Protein AF-A0A5K1BIK0-F1 (afdb_monomer_lite)

Structure (mmCIF, N/CA/C/O backbone):
data_AF-A0A5K1BIK0-F1
#
_entry.id   AF-A0A5K1BIK0-F1
#
loop_
_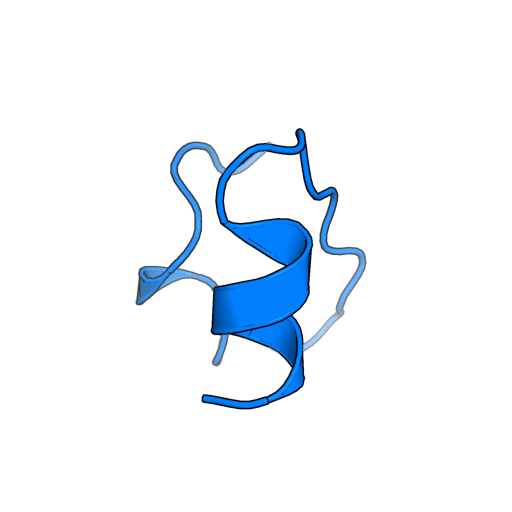atom_site.group_PDB
_atom_site.id
_atom_site.type_symbol
_atom_site.label_atom_id
_atom_site.label_alt_id
_atom_site.label_comp_id
_atom_site.label_asym_id
_atom_site.label_entity_id
_atom_site.label_seq_id
_atom_site.pdbx_PDB_ins_code
_atom_site.Cartn_x
_atom_site.Cartn_y
_atom_site.Cartn_z
_atom_site.occupancy
_atom_site.B_iso_or_equiv
_atom_site.auth_seq_id
_atom_site.auth_comp_id
_atom_site.auth_asym_id
_atom_site.auth_atom_id
_atom_site.pdbx_PDB_model_num
ATOM 1 N N . GLU A 1 1 ? 8.100 0.142 10.495 1.00 61.28 1 GLU A N 1
ATOM 2 C CA . GLU A 1 1 ? 7.027 0.578 11.420 1.00 61.28 1 GLU A CA 1
ATOM 3 C C . GLU A 1 1 ? 6.738 2.079 11.380 1.00 61.28 1 GLU A C 1
ATOM 5 O O . GLU A 1 1 ? 5.577 2.417 11.228 1.00 61.28 1 GLU A O 1
ATOM 10 N N . CYS A 1 2 ? 7.723 2.990 11.423 1.00 69.81 2 CYS A N 1
ATOM 11 C CA . CYS A 1 2 ? 7.448 4.442 11.476 1.00 69.81 2 CYS A CA 1
ATOM 12 C C . CYS A 1 2 ? 6.602 4.988 10.305 1.00 69.81 2 CYS A C 1
ATOM 14 O O . CYS A 1 2 ? 5.648 5.727 10.530 1.00 69.81 2 CYS A O 1
ATOM 16 N N . LEU A 1 3 ? 6.913 4.602 9.060 1.00 71.69 3 LEU A N 1
ATOM 17 C CA . LEU A 1 3 ? 6.150 5.052 7.888 1.00 71.69 3 LEU A CA 1
ATOM 18 C C . LEU A 1 3 ? 4.786 4.348 7.786 1.00 71.69 3 LEU A C 1
ATOM 20 O O . LEU A 1 3 ? 3.775 4.995 7.550 1.00 71.69 3 LEU A O 1
ATOM 24 N N . HIS A 1 4 ? 4.750 3.031 8.013 1.00 71.31 4 HIS A N 1
ATOM 25 C CA . HIS A 1 4 ? 3.520 2.232 7.937 1.00 71.31 4 HIS A CA 1
ATOM 26 C C . HIS A 1 4 ? 2.521 2.578 9.049 1.00 71.31 4 HIS A C 1
ATOM 28 O O . HIS A 1 4 ? 1.327 2.614 8.792 1.00 71.31 4 HIS A O 1
ATOM 34 N N . GLY A 1 5 ? 2.984 2.894 10.261 1.00 76.81 5 GLY A N 1
ATOM 35 C CA . GLY A 1 5 ? 2.114 3.340 11.351 1.00 76.81 5 GLY A CA 1
ATOM 36 C C . GLY A 1 5 ? 1.509 4.719 11.086 1.00 76.81 5 GLY A C 1
ATOM 37 O O . GLY A 1 5 ? 0.329 4.934 11.344 1.00 76.81 5 GLY A O 1
ATOM 38 N N . PHE A 1 6 ? 2.284 5.640 10.504 1.00 81.44 6 PHE A N 1
ATOM 39 C CA . PHE A 1 6 ? 1.789 6.968 10.127 1.00 81.44 6 PHE A CA 1
ATOM 40 C C . PHE A 1 6 ? 0.831 6.934 8.924 1.00 81.44 6 PHE A C 1
ATOM 42 O O . PHE A 1 6 ? -0.144 7.686 8.875 1.00 81.44 6 PHE A O 1
ATOM 49 N N . LEU A 1 7 ? 1.101 6.064 7.950 1.00 86.81 7 LEU A N 1
ATOM 50 C CA . LEU A 1 7 ? 0.312 5.932 6.724 1.00 86.81 7 LEU A CA 1
ATOM 51 C C . LEU A 1 7 ? -0.806 4.885 6.818 1.00 86.81 7 LEU A C 1
ATOM 53 O O . LEU A 1 7 ? -1.598 4.789 5.890 1.00 86.81 7 LEU A O 1
ATOM 57 N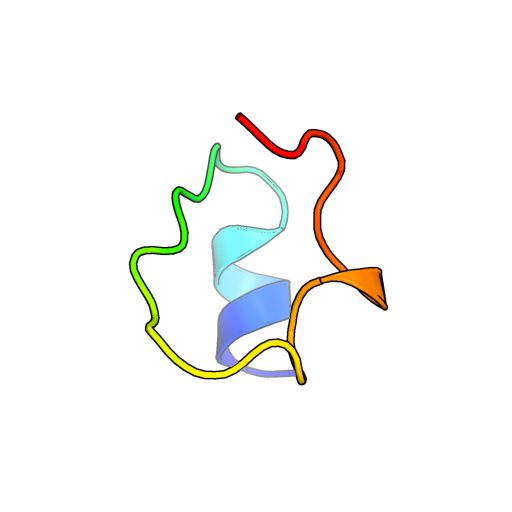 N . GLY A 1 8 ? -0.920 4.141 7.922 1.00 83.88 8 GLY A N 1
ATOM 58 C CA . GLY A 1 8 ? -1.808 2.976 8.045 1.00 83.88 8 GLY A CA 1
ATOM 59 C C . GLY A 1 8 ? -3.310 3.256 7.911 1.00 83.88 8 GLY A C 1
ATOM 60 O O . GLY A 1 8 ? -4.092 2.321 7.799 1.00 83.88 8 GLY A O 1
ATOM 61 N N . SER A 1 9 ? -3.727 4.525 7.904 1.00 88.44 9 SER A N 1
ATOM 62 C CA . SER A 1 9 ? -5.113 4.952 7.651 1.00 88.44 9 SER A CA 1
ATOM 63 C C . SER A 1 9 ? -5.294 5.720 6.336 1.00 88.44 9 SER A C 1
ATOM 65 O O . SER A 1 9 ? -6.340 6.331 6.113 1.00 88.44 9 SER A O 1
ATOM 67 N N . LYS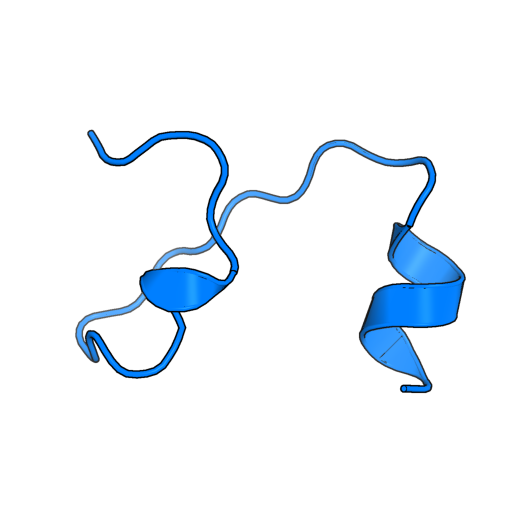 A 1 10 ? -4.274 5.743 5.472 1.00 90.62 10 LYS A N 1
ATOM 68 C CA . LYS A 1 10 ? -4.271 6.480 4.204 1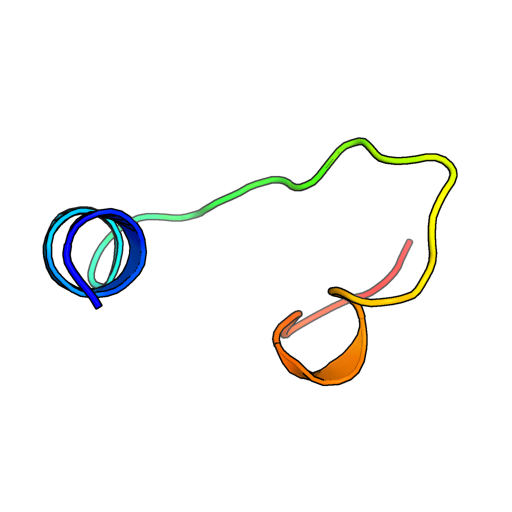.00 90.62 10 LYS A CA 1
ATOM 69 C C . LYS A 1 10 ? -4.079 5.524 3.038 1.00 90.62 10 LYS A C 1
ATOM 71 O O . LYS A 1 10 ? -3.404 4.510 3.155 1.00 90.62 10 LYS A O 1
ATOM 76 N N . THR A 1 11 ? -4.616 5.898 1.884 1.00 92.56 11 THR A N 1
ATOM 77 C CA . THR A 1 11 ? -4.285 5.227 0.628 1.00 92.56 11 THR A CA 1
ATOM 78 C C . THR A 1 11 ? -2.837 5.541 0.254 1.00 92.56 11 THR A C 1
ATOM 80 O O . THR A 1 11 ? -2.466 6.710 0.140 1.00 92.56 11 THR A O 1
ATOM 83 N N . VAL A 1 12 ? -2.026 4.499 0.071 1.00 92.19 12 VAL A N 1
ATOM 84 C CA . VAL A 1 12 ? -0.610 4.590 -0.307 1.00 92.19 12 VAL A CA 1
ATOM 85 C C . VAL A 1 12 ? -0.437 4.005 -1.704 1.00 92.19 12 VAL A C 1
ATOM 87 O O . VAL A 1 12 ? -0.954 2.931 -1.993 1.00 92.19 12 VAL A O 1
ATOM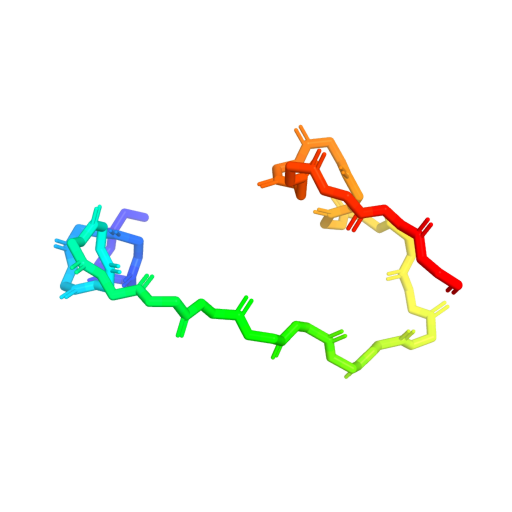 90 N N . ILE A 1 13 ? 0.293 4.710 -2.571 1.00 93.31 13 ILE A N 1
ATOM 91 C CA . ILE A 1 13 ? 0.641 4.236 -3.914 1.00 93.31 13 ILE A CA 1
ATOM 92 C C . ILE A 1 13 ? 2.150 4.014 -3.955 1.00 93.31 13 ILE A C 1
ATOM 94 O O . ILE A 1 13 ? 2.922 4.958 -3.781 1.00 93.31 13 ILE A O 1
ATOM 98 N N . TYR A 1 14 ? 2.565 2.771 -4.196 1.00 91.88 14 TYR A N 1
ATOM 99 C CA . TYR A 1 14 ? 3.968 2.427 -4.402 1.00 91.88 14 TYR A CA 1
ATOM 100 C C . TYR A 1 14 ? 4.308 2.493 -5.891 1.00 91.88 14 TYR A C 1
ATOM 102 O O . TYR A 1 14 ? 3.679 1.825 -6.706 1.00 91.88 14 TYR A O 1
ATOM 110 N N . VAL A 1 15 ? 5.331 3.274 -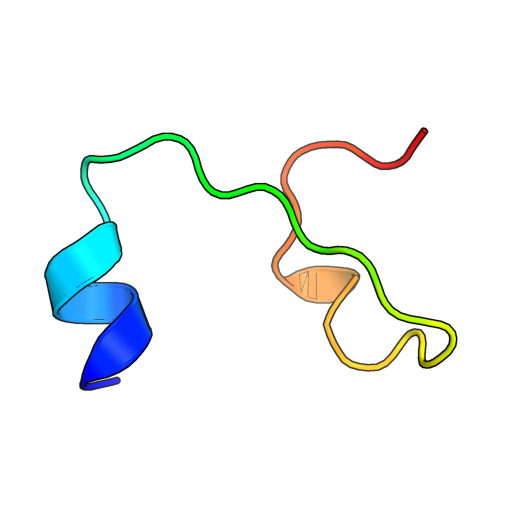6.241 1.00 93.69 15 VAL A N 1
ATOM 111 C CA . VAL A 1 15 ? 5.925 3.285 -7.584 1.00 93.69 15 VAL A CA 1
ATOM 112 C C . VAL A 1 15 ? 7.371 2.843 -7.441 1.00 93.69 15 VAL A C 1
ATOM 114 O O . VAL A 1 15 ? 8.217 3.587 -6.951 1.00 93.69 15 VAL A O 1
ATOM 117 N N . THR A 1 16 ? 7.639 1.595 -7.803 1.00 90.88 16 THR A N 1
ATOM 118 C CA . THR A 1 16 ? 8.942 0.959 -7.613 1.00 90.88 16 THR A CA 1
ATOM 119 C C . THR A 1 16 ? 9.212 -0.024 -8.745 1.00 90.88 16 THR A C 1
ATOM 121 O O . THR A 1 16 ? 8.295 -0.671 -9.244 1.00 90.88 16 THR A O 1
ATOM 124 N N . HIS A 1 17 ? 10.478 -0.150 -9.140 1.00 94.50 17 HIS A N 1
ATOM 125 C CA . HIS A 1 17 ? 10.931 -1.239 -10.010 1.00 94.50 17 HIS A CA 1
ATOM 126 C C . HIS A 1 17 ? 11.202 -2.535 -9.230 1.00 94.50 17 HIS A C 1
ATOM 128 O O . HIS A 1 17 ? 11.209 -3.615 -9.812 1.00 94.50 17 HIS A O 1
ATOM 134 N N . GLN A 1 18 ? 11.419 -2.430 -7.916 1.00 93.31 18 GLN A N 1
ATOM 135 C CA . GLN A 1 18 ? 11.716 -3.556 -7.036 1.00 93.31 18 GLN A CA 1
ATOM 136 C C . GLN A 1 18 ? 10.427 -4.155 -6.471 1.00 93.31 18 GLN A C 1
ATOM 138 O O . GLN A 1 18 ? 9.572 -3.431 -5.961 1.00 93.31 18 GLN A O 1
ATOM 143 N N . VAL A 1 19 ? 10.327 -5.484 -6.497 1.00 92.50 19 VAL A N 1
ATOM 144 C CA . VAL A 1 19 ? 9.132 -6.242 -6.079 1.00 92.50 19 VAL A CA 1
ATOM 145 C C . VAL A 1 19 ? 9.073 -6.564 -4.581 1.00 92.50 19 VAL A C 1
ATOM 147 O O . VAL A 1 19 ? 8.109 -7.158 -4.109 1.00 92.50 19 VAL A O 1
ATOM 150 N N . GLU A 1 20 ? 10.082 -6.155 -3.813 1.00 91.88 20 GLU A N 1
ATOM 151 C CA . GLU A 1 20 ? 10.240 -6.459 -2.380 1.00 91.88 20 GLU A CA 1
ATOM 152 C C . GLU A 1 20 ? 9.056 -5.988 -1.516 1.00 91.88 20 GLU A C 1
ATOM 154 O O . GLU A 1 20 ? 8.785 -6.565 -0.466 1.00 91.88 20 GLU A O 1
ATOM 159 N N . PHE A 1 21 ? 8.315 -4.979 -1.980 1.00 83.81 21 PHE A N 1
ATOM 160 C CA . PHE A 1 21 ? 7.168 -4.395 -1.279 1.00 83.81 21 PHE A CA 1
ATOM 161 C C . PHE A 1 21 ? 5.806 -4.904 -1.778 1.00 83.81 21 PHE A C 1
ATOM 163 O O . PHE A 1 21 ? 4.774 -4.533 -1.214 1.00 83.81 21 PHE A O 1
ATOM 170 N N . LEU A 1 22 ? 5.774 -5.781 -2.790 1.00 89.31 22 LEU A N 1
ATOM 171 C CA . LEU A 1 22 ? 4.527 -6.391 -3.271 1.00 89.31 22 LEU A CA 1
ATOM 172 C C . LEU A 1 22 ? 3.759 -7.168 -2.189 1.00 89.31 22 LEU A C 1
ATOM 174 O O . LEU A 1 22 ? 2.538 -7.047 -2.171 1.00 89.31 22 LEU A O 1
ATOM 178 N N . PRO A 1 23 ? 4.396 -7.908 -1.255 1.00 91.25 23 PRO A N 1
ATOM 179 C CA . PRO A 1 23 ? 3.658 -8.630 -0.214 1.00 91.25 23 PRO A CA 1
ATOM 180 C C . PRO A 1 23 ? 2.840 -7.729 0.723 1.00 91.25 23 PRO A C 1
ATOM 182 O O . PRO A 1 23 ? 1.948 -8.219 1.406 1.00 91.25 23 PRO A O 1
ATOM 185 N N . SER A 1 24 ? 3.157 -6.431 0.780 1.00 88.69 24 SER A N 1
ATOM 186 C CA . SER A 1 24 ? 2.420 -5.437 1.569 1.00 88.69 24 SER A CA 1
ATOM 187 C C . SER A 1 24 ? 1.383 -4.642 0.770 1.00 88.69 24 SER A C 1
ATOM 189 O O . SER A 1 24 ? 0.727 -3.783 1.350 1.00 88.69 24 SER A O 1
ATOM 191 N N . ALA A 1 25 ? 1.253 -4.875 -0.540 1.00 91.56 25 ALA A N 1
ATOM 192 C CA . ALA A 1 25 ? 0.298 -4.168 -1.385 1.00 91.56 25 ALA A CA 1
ATOM 193 C C . ALA A 1 25 ? -1.049 -4.903 -1.432 1.00 91.56 25 ALA A C 1
ATOM 195 O O . ALA A 1 25 ? -1.099 -6.106 -1.683 1.00 91.56 25 ALA A O 1
ATOM 196 N N . ASP A 1 26 ? -2.142 -4.160 -1.259 1.00 93.00 26 ASP A N 1
ATOM 197 C CA . ASP A 1 26 ? -3.502 -4.707 -1.360 1.00 93.00 26 ASP A CA 1
ATOM 198 C C . ASP A 1 26 ? -3.900 -5.031 -2.814 1.00 93.00 26 ASP A C 1
ATOM 200 O O . ASP A 1 26 ? -4.710 -5.923 -3.064 1.00 93.00 26 ASP A O 1
ATOM 204 N N . LEU A 1 27 ? -3.339 -4.296 -3.784 1.00 94.56 27 LEU A N 1
ATOM 205 C CA . LEU A 1 27 ? -3.592 -4.438 -5.219 1.00 94.56 27 LEU A CA 1
ATOM 206 C C . LEU A 1 27 ? -2.316 -4.144 -6.022 1.00 94.56 27 LEU A C 1
ATOM 208 O O . LEU A 1 27 ? -1.589 -3.200 -5.716 1.00 94.56 27 LEU A O 1
ATOM 212 N N . VAL A 1 28 ? -2.092 -4.920 -7.086 1.00 93.50 28 VAL A N 1
ATOM 213 C CA . VAL A 1 28 ? -1.011 -4.727 -8.065 1.00 93.50 28 VAL A CA 1
ATOM 214 C C . VAL A 1 28 ? -1.636 -4.478 -9.441 1.00 93.50 28 VAL A C 1
ATOM 216 O O . VAL A 1 28 ? -2.504 -5.249 -9.856 1.00 93.50 28 VAL A O 1
ATOM 219 N N . LEU A 1 29 ? -1.216 -3.398 -10.114 1.00 91.50 29 LEU A N 1
ATOM 220 C CA . LEU A 1 29 ? -1.661 -2.975 -11.451 1.00 91.50 29 LEU A CA 1
ATOM 221 C C . LEU A 1 29 ? -0.507 -3.005 -12.455 1.00 91.50 29 LEU A C 1
ATOM 223 O O . LEU A 1 29 ? 0.635 -2.716 -12.032 1.00 91.50 29 LEU A O 1
#

Foldseek 3Di:
DVVCVVCVVDDDDDDDPDCPCVVVDPDDD

pLDDT: mean 87.1, std 8.59, range [61.28, 94.56]

Sequence (29 aa):
ECLHGFLGSKTVIYVTHQVEFLPSADLVL

Secondary structure (DSSP, 8-state):
-HHHHHHTTS------S-GGGGGG-S---

Organism: NCBI:txid210225

Radius of gyration: 9.71 Å; chains: 1; bounding box: 17×16×23 Å